Protein AF-A0A4Y7R8X6-F1 (afdb_monomer_lite)

Secondary structure (DSSP, 8-state):
-TTPPPP-SS-------GGGSPPHHHHIIIIIS-SS----TT---HHHHHH-

Foldseek 3Di:
DPPDDDDDPDDDPDPDDPVVDPDPVCCCVPPVDDPDDDQDPVNDDVVVVVVD

InterPro domains:
  IPR010255 Haem peroxidase superfamily [SSF48113] (1-52)
  IPR037120 Haem peroxidase domain superfamily, animal type [G3DSA:1.10.640.10] (1-52)

Radius of gyration: 17.63 Å; chains: 1; bounding box: 32×25×38 Å

Organism: Coprinellus micaceus (NCBI:txid71717)

Sequence (52 aa):
RAGRPYARSVPSKHCLPKAALPDPGLVFDTLLLREKFEEHPGGISSLFFAFA

pLDDT: mean 90.52, std 4.98, range [75.31, 96.44]

Structure (mmCIF, N/CA/C/O backbone):
data_AF-A0A4Y7R8X6-F1
#
_entry.id   AF-A0A4Y7R8X6-F1
#
loop_
_atom_site.group_PDB
_atom_site.id
_atom_site.type_symbol
_atom_site.label_atom_id
_atom_site.label_alt_id
_atom_site.label_comp_id
_atom_site.label_asym_id
_atom_site.label_entity_id
_atom_site.label_seq_id
_atom_site.pdbx_PDB_ins_code
_atom_site.Cartn_x
_atom_site.Cartn_y
_atom_site.Cartn_z
_atom_site.occupancy
_atom_site.B_iso_or_equiv
_atom_site.auth_seq_id
_atom_site.auth_comp_id
_atom_site.auth_asym_id
_atom_site.auth_atom_id
_atom_site.pdbx_PDB_model_num
ATOM 1 N N . ARG A 1 1 ? -10.790 10.769 -21.894 1.00 75.31 1 ARG A N 1
ATOM 2 C CA . ARG A 1 1 ? -11.413 9.764 -22.795 1.00 75.31 1 ARG A CA 1
ATOM 3 C C . ARG A 1 1 ? -11.001 8.387 -22.303 1.00 75.31 1 ARG A C 1
ATOM 5 O O . ARG A 1 1 ? -9.808 8.196 -22.094 1.00 75.31 1 ARG A O 1
ATOM 12 N N . ALA A 1 2 ? -11.955 7.484 -22.083 1.00 89.81 2 ALA A N 1
ATOM 13 C CA . ALA A 1 2 ? -11.664 6.105 -21.696 1.00 89.81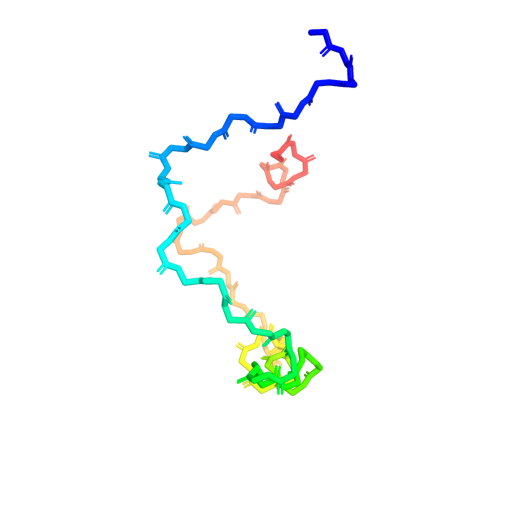 2 ALA A CA 1
ATOM 14 C C . ALA A 1 2 ? -10.806 5.389 -22.762 1.00 89.81 2 ALA A C 1
ATOM 16 O O . ALA A 1 2 ? -10.791 5.806 -23.924 1.00 89.81 2 ALA A O 1
ATOM 17 N N . GLY A 1 3 ? -10.081 4.342 -22.358 1.00 91.31 3 GLY A N 1
ATOM 18 C CA . GLY A 1 3 ? -9.275 3.510 -23.263 1.00 91.31 3 GLY A CA 1
ATOM 19 C C . GLY A 1 3 ? -7.917 4.095 -23.669 1.00 91.31 3 GLY A C 1
ATOM 20 O O . GLY A 1 3 ? -7.321 3.636 -24.638 1.00 91.31 3 GLY A O 1
ATOM 21 N N . ARG A 1 4 ? -7.419 5.117 -22.965 1.00 94.12 4 ARG A N 1
ATOM 22 C CA . ARG A 1 4 ? -6.056 5.641 -23.147 1.00 94.12 4 ARG A CA 1
ATOM 23 C C . ARG A 1 4 ? -5.140 5.154 -22.019 1.00 94.12 4 ARG A C 1
ATOM 25 O O . ARG A 1 4 ? -5.638 4.961 -20.911 1.00 94.12 4 ARG A O 1
ATOM 32 N N . PRO A 1 5 ? -3.831 4.966 -22.273 1.00 91.50 5 PRO A N 1
ATOM 33 C CA . PRO A 1 5 ? -2.890 4.578 -21.228 1.00 91.50 5 PRO A CA 1
ATOM 34 C C . PRO A 1 5 ? -2.796 5.660 -20.145 1.00 91.50 5 PRO A C 1
ATOM 36 O O . PRO A 1 5 ? -2.911 6.853 -20.436 1.00 91.50 5 PRO A O 1
ATOM 39 N N . TYR A 1 6 ? -2.551 5.238 -18.904 1.00 92.56 6 TYR A N 1
ATOM 40 C CA . TYR A 1 6 ? -2.294 6.156 -17.798 1.00 92.56 6 TYR A CA 1
ATOM 41 C C . TYR A 1 6 ? -0.980 6.914 -18.015 1.00 92.56 6 TYR A C 1
ATOM 43 O O . TYR A 1 6 ? 0.028 6.342 -18.441 1.00 92.56 6 TYR A O 1
ATOM 51 N N . ALA A 1 7 ? -0.992 8.213 -17.714 1.00 92.31 7 ALA A N 1
ATOM 52 C CA . ALA A 1 7 ? 0.220 9.020 -17.715 1.00 92.31 7 ALA A CA 1
ATOM 53 C C . ALA A 1 7 ? 1.170 8.546 -16.601 1.00 92.31 7 ALA A C 1
ATOM 55 O O . ALA A 1 7 ? 0.725 8.168 -15.518 1.00 92.31 7 ALA A O 1
ATOM 56 N N . ARG A 1 8 ? 2.482 8.570 -16.860 1.00 90.44 8 ARG A N 1
ATOM 57 C CA . ARG A 1 8 ? 3.514 8.213 -15.877 1.00 90.44 8 ARG A CA 1
ATOM 58 C C . ARG A 1 8 ? 4.266 9.461 -15.441 1.00 90.44 8 ARG A C 1
ATOM 60 O O . ARG A 1 8 ? 4.843 10.136 -16.287 1.00 90.44 8 ARG A O 1
ATOM 67 N N . SER A 1 9 ? 4.319 9.715 -14.135 1.00 95.06 9 SER A N 1
ATOM 68 C CA . SER A 1 9 ? 5.129 10.806 -13.573 1.00 95.06 9 SER A CA 1
ATOM 69 C C . SER A 1 9 ? 6.629 10.489 -13.567 1.00 95.06 9 SER A C 1
ATOM 71 O O . SER A 1 9 ? 7.448 11.400 -13.528 1.00 95.06 9 SER A O 1
ATOM 73 N N . VAL A 1 10 ? 7.004 9.203 -13.614 1.00 90.81 10 VAL A N 1
ATOM 74 C CA . VAL A 1 10 ? 8.400 8.735 -13.560 1.00 90.81 10 VAL A CA 1
ATOM 75 C C . VAL A 1 10 ? 8.670 7.738 -14.700 1.00 90.81 10 VAL A C 1
ATOM 77 O O . VAL A 1 10 ? 7.828 6.870 -14.961 1.00 90.81 10 VAL A O 1
ATOM 80 N N . PRO A 1 11 ? 9.826 7.819 -15.393 1.00 89.56 11 PRO A N 1
ATOM 81 C CA . PRO A 1 11 ? 10.207 6.842 -16.413 1.00 89.56 11 PRO A CA 1
ATOM 82 C C . PRO A 1 11 ? 10.542 5.472 -15.798 1.00 89.56 11 PRO A C 1
ATOM 84 O O . PRO A 1 11 ? 11.082 5.381 -14.697 1.00 89.56 11 PRO A O 1
ATOM 87 N N . SER A 1 12 ? 10.280 4.387 -16.532 1.00 85.81 12 SER A N 1
ATOM 88 C CA . SER A 1 12 ? 10.653 3.027 -16.108 1.00 85.81 12 SER A CA 1
ATOM 89 C C . SER A 1 12 ? 12.170 2.844 -16.172 1.00 85.81 12 SER A C 1
ATOM 91 O O . SER A 1 12 ? 12.729 2.777 -17.262 1.00 85.81 12 SER A O 1
ATOM 93 N N . LYS A 1 13 ? 12.828 2.755 -15.011 1.00 82.75 13 LYS A N 1
ATOM 94 C CA . LYS A 1 13 ? 14.288 2.564 -14.900 1.00 82.75 13 LYS A CA 1
ATOM 95 C C . LYS A 1 13 ? 14.722 1.102 -14.737 1.00 82.75 13 LYS A C 1
ATOM 97 O O . LYS A 1 13 ? 15.892 0.794 -14.922 1.00 82.75 13 LYS A O 1
ATOM 102 N N . HIS A 1 14 ? 13.805 0.213 -14.361 1.00 78.44 14 HIS A N 1
ATOM 103 C CA . HIS A 1 14 ? 14.090 -1.201 -14.120 1.00 78.44 14 HIS A CA 1
ATOM 104 C C . HIS A 1 14 ? 13.062 -2.070 -14.839 1.00 78.44 14 HIS A C 1
ATOM 106 O O . HIS A 1 14 ? 11.947 -2.270 -14.364 1.00 78.44 14 HIS A O 1
ATOM 112 N N . CYS A 1 15 ? 13.447 -2.575 -16.007 1.00 78.94 15 CYS A N 1
ATOM 113 C CA . CYS A 1 15 ? 12.666 -3.539 -16.777 1.00 78.94 15 CYS A CA 1
ATOM 114 C C . CYS A 1 15 ? 13.075 -4.965 -16.380 1.00 78.94 15 CYS A C 1
ATOM 116 O O . CYS A 1 15 ? 13.528 -5.736 -17.222 1.00 78.94 15 CYS A O 1
ATOM 118 N N . LEU A 1 16 ? 12.999 -5.293 -15.086 1.00 80.88 16 LEU A N 1
ATOM 119 C CA . LEU A 1 16 ? 13.319 -6.641 -14.618 1.00 80.88 16 LEU A CA 1
ATOM 120 C C . LEU A 1 16 ? 12.255 -7.645 -15.093 1.00 80.88 16 LEU A C 1
ATOM 122 O O . LEU A 1 16 ? 11.066 -7.306 -15.134 1.00 80.88 16 LEU A O 1
ATOM 126 N N . PRO A 1 17 ? 12.646 -8.891 -15.415 1.00 85.50 17 PRO A N 1
ATOM 127 C CA . PRO A 1 17 ? 11.683 -9.959 -15.632 1.00 85.50 17 PRO A CA 1
ATOM 128 C C . PRO A 1 17 ? 10.911 -10.219 -14.334 1.00 85.50 17 PRO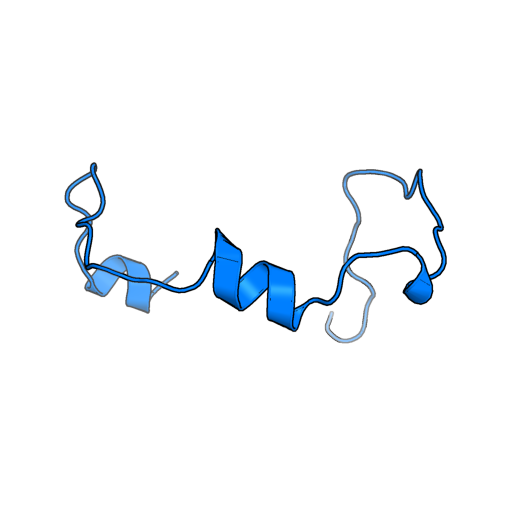 A C 1
ATOM 130 O O . PRO A 1 17 ? 11.496 -10.249 -13.254 1.00 85.50 17 PRO A O 1
ATOM 133 N N . LYS A 1 18 ? 9.597 -10.456 -14.431 1.00 80.88 18 LYS A N 1
ATOM 134 C CA . LYS A 1 18 ? 8.736 -10.691 -13.255 1.00 80.88 18 LYS A CA 1
ATOM 135 C C . LYS A 1 18 ? 9.219 -11.847 -12.371 1.00 80.88 18 LYS A C 1
ATOM 137 O O . LYS A 1 18 ? 9.030 -11.794 -11.169 1.00 80.88 18 LYS A O 1
ATOM 142 N N . ALA A 1 19 ? 9.876 -12.847 -12.962 1.00 86.44 19 ALA A N 1
ATOM 143 C CA . ALA A 1 19 ? 10.442 -13.991 -12.249 1.00 86.44 19 ALA A CA 1
ATOM 144 C C . ALA A 1 19 ? 11.609 -13.634 -11.308 1.00 86.44 19 ALA A C 1
ATOM 146 O O . ALA A 1 19 ? 11.958 -14.435 -10.452 1.00 86.44 19 ALA A O 1
ATOM 147 N N . ALA A 1 20 ? 12.223 -12.457 -11.468 1.00 89.50 20 ALA A N 1
ATOM 148 C CA . ALA A 1 20 ? 13.267 -11.976 -10.565 1.00 89.50 20 ALA A CA 1
ATOM 149 C C . ALA A 1 20 ? 12.703 -11.265 -9.319 1.00 89.50 20 ALA A C 1
ATOM 151 O O . ALA A 1 20 ? 13.473 -10.877 -8.443 1.00 89.50 20 ALA A O 1
ATOM 152 N N . LEU A 1 21 ? 11.385 -11.050 -9.252 1.00 91.19 21 LEU A N 1
ATOM 153 C CA . LEU A 1 21 ? 10.718 -10.459 -8.095 1.00 91.19 21 LEU A CA 1
ATOM 154 C C . LEU A 1 21 ? 10.314 -11.557 -7.097 1.00 91.19 21 LEU A C 1
ATOM 156 O O . LEU A 1 21 ? 10.066 -12.690 -7.513 1.00 91.19 21 LEU A O 1
ATOM 160 N N . PRO A 1 22 ? 10.231 -11.236 -5.794 1.00 93.00 22 PRO A N 1
ATOM 161 C CA . PRO A 1 22 ? 9.694 -12.163 -4.806 1.00 93.00 22 PRO A CA 1
ATOM 162 C C . PRO A 1 22 ? 8.240 -12.522 -5.126 1.00 93.00 22 PRO A C 1
ATOM 164 O O . PRO A 1 22 ? 7.524 -11.763 -5.787 1.00 93.00 22 PRO A O 1
ATOM 167 N N . ASP A 1 23 ? 7.809 -13.678 -4.625 1.00 94.00 23 ASP A N 1
ATOM 168 C CA . ASP A 1 23 ? 6.432 -14.125 -4.789 1.00 94.00 23 ASP A CA 1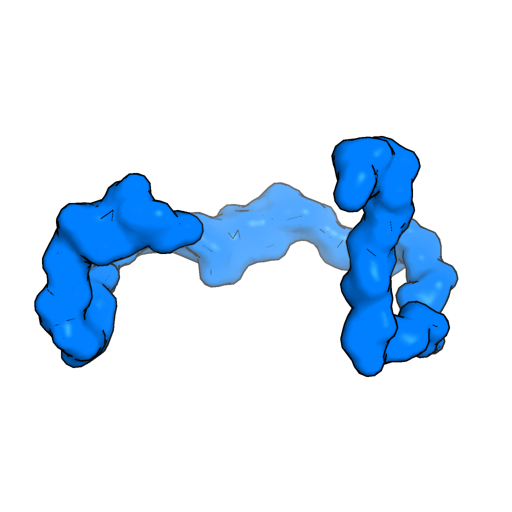
ATOM 169 C C . ASP A 1 23 ? 5.452 -13.095 -4.188 1.00 94.00 23 ASP A C 1
ATOM 171 O O . ASP A 1 23 ? 5.621 -12.680 -3.036 1.00 94.00 23 ASP A O 1
ATOM 175 N N . PRO A 1 24 ? 4.436 -12.645 -4.946 1.00 93.69 24 PRO A N 1
ATOM 176 C CA . PRO A 1 24 ? 3.495 -11.645 -4.459 1.00 93.69 24 PRO A CA 1
ATOM 177 C C . PRO A 1 24 ? 2.644 -12.145 -3.284 1.00 93.69 24 PRO A C 1
ATOM 179 O O . PRO A 1 24 ? 2.255 -11.325 -2.454 1.00 93.69 24 PRO A O 1
ATOM 182 N N . GLY A 1 25 ? 2.373 -13.454 -3.194 1.00 95.12 25 GLY A N 1
ATOM 183 C CA . GLY A 1 25 ? 1.673 -14.055 -2.057 1.00 95.12 25 GLY A CA 1
ATOM 184 C C . GLY A 1 25 ? 2.513 -13.953 -0.791 1.00 95.12 25 GLY A C 1
ATOM 185 O O . GLY A 1 25 ? 2.046 -13.421 0.211 1.00 95.12 25 GLY A O 1
ATOM 186 N N . LEU A 1 26 ? 3.796 -14.310 -0.880 1.00 95.69 26 LEU A N 1
ATOM 187 C CA . LEU A 1 26 ? 4.738 -14.154 0.228 1.00 95.69 26 LEU A CA 1
ATOM 188 C C . LEU A 1 26 ? 4.823 -12.699 0.716 1.00 95.69 26 LEU A C 1
ATOM 190 O O . LEU A 1 26 ? 4.799 -12.458 1.920 1.00 95.69 26 LEU A O 1
ATOM 194 N N . VAL A 1 27 ? 4.910 -11.721 -0.192 1.00 96.00 27 VAL A N 1
ATOM 195 C CA . VAL A 1 27 ? 4.949 -10.290 0.175 1.00 96.00 27 VAL A CA 1
ATOM 196 C C . VAL A 1 27 ? 3.671 -9.869 0.899 1.00 96.00 27 VAL A C 1
ATOM 198 O O . VAL A 1 27 ? 3.740 -9.142 1.890 1.00 96.00 27 VAL A O 1
ATOM 201 N N . PHE A 1 28 ? 2.510 -10.322 0.425 1.00 96.12 28 PHE A N 1
ATOM 202 C CA . PHE A 1 28 ? 1.240 -10.011 1.068 1.00 96.12 28 PHE A CA 1
ATOM 203 C C . PHE A 1 28 ? 1.158 -10.638 2.461 1.00 96.12 28 PHE A C 1
ATOM 205 O O . PHE A 1 28 ? 0.967 -9.911 3.433 1.00 96.12 28 PHE A O 1
ATOM 212 N N . ASP A 1 29 ? 1.386 -11.945 2.568 1.00 96.44 29 ASP A N 1
ATOM 213 C CA . ASP A 1 29 ? 1.227 -12.705 3.809 1.00 96.44 29 ASP A CA 1
ATOM 214 C C . ASP A 1 29 ? 2.200 -12.257 4.904 1.00 96.44 29 ASP A C 1
ATOM 216 O O . ASP A 1 29 ? 1.852 -12.274 6.082 1.00 96.44 29 ASP A O 1
ATOM 220 N N . THR A 1 30 ? 3.411 -11.837 4.527 1.00 95.94 30 THR A N 1
ATOM 221 C CA . THR A 1 30 ? 4.449 -11.458 5.498 1.00 95.94 30 THR A CA 1
ATOM 222 C C . THR A 1 30 ? 4.445 -9.981 5.878 1.00 95.94 30 THR A C 1
ATOM 224 O O . THR A 1 30 ? 4.863 -9.660 6.987 1.00 95.94 30 THR A O 1
ATOM 227 N N . LEU A 1 31 ? 4.024 -9.076 4.984 1.00 95.38 31 LEU A N 1
ATOM 228 C CA . LEU A 1 31 ? 4.161 -7.627 5.205 1.00 95.38 31 LEU A CA 1
ATOM 229 C C . LEU A 1 31 ? 2.835 -6.868 5.248 1.00 95.38 31 LEU A C 1
ATOM 231 O O . LEU A 1 31 ? 2.757 -5.836 5.910 1.00 95.38 31 LEU A O 1
ATOM 235 N N . LEU A 1 32 ? 1.828 -7.308 4.493 1.00 96.06 32 LEU A N 1
ATOM 236 C CA . LEU A 1 32 ? 0.595 -6.539 4.273 1.00 96.06 32 LEU A CA 1
ATOM 237 C C . LEU A 1 32 ? -0.626 -7.171 4.941 1.00 96.06 32 LEU A C 1
ATOM 239 O O . LEU A 1 32 ? -1.633 -6.488 5.145 1.00 96.06 32 LEU A O 1
ATOM 243 N N . LEU A 1 33 ? -0.550 -8.461 5.268 1.00 95.25 33 LEU A N 1
ATOM 244 C CA . LEU A 1 33 ? -1.598 -9.167 5.975 1.00 95.25 33 LEU A CA 1
ATOM 245 C C . LEU A 1 33 ? -1.797 -8.533 7.348 1.00 95.25 33 LEU A C 1
ATOM 247 O O . LEU A 1 33 ? -0.878 -8.359 8.144 1.00 95.25 33 LEU A O 1
ATOM 251 N N . ARG A 1 34 ? -3.047 -8.181 7.625 1.00 94.31 34 ARG A N 1
ATOM 252 C CA . ARG A 1 34 ? -3.413 -7.518 8.863 1.00 94.31 34 ARG A CA 1
ATOM 253 C C . ARG A 1 34 ? -3.537 -8.529 9.998 1.00 94.31 34 ARG A C 1
ATOM 255 O O . ARG A 1 34 ? -4.474 -9.321 10.014 1.00 94.31 34 ARG A O 1
ATOM 262 N N . GLU A 1 35 ? -2.666 -8.416 10.994 1.00 94.88 35 GLU A N 1
ATOM 263 C CA . GLU A 1 35 ? -2.755 -9.221 12.219 1.00 94.88 35 GLU A CA 1
ATOM 264 C C . GLU A 1 35 ? -3.740 -8.636 13.243 1.00 94.88 35 GLU A C 1
ATOM 266 O O . GLU A 1 35 ? -4.456 -9.368 13.926 1.00 94.88 35 GLU A O 1
ATOM 271 N N . LYS A 1 36 ? -3.784 -7.303 13.369 1.00 95.12 36 LYS A N 1
ATOM 272 C CA . LYS A 1 36 ? -4.600 -6.581 14.360 1.00 95.12 36 LYS A CA 1
ATOM 273 C C . LYS A 1 36 ? -5.217 -5.330 13.752 1.00 95.12 36 LYS A C 1
ATOM 275 O O . LYS A 1 36 ? -4.761 -4.827 12.731 1.00 95.12 36 LYS A O 1
ATOM 280 N N . PHE A 1 37 ? -6.306 -4.846 14.345 1.00 93.06 37 PHE A N 1
ATOM 281 C CA . PHE A 1 37 ? -6.830 -3.534 13.978 1.00 93.06 37 PHE A CA 1
ATOM 282 C C . PHE A 1 37 ? -5.996 -2.437 14.618 1.00 93.06 37 PHE A C 1
ATOM 284 O O . PHE A 1 37 ? -5.852 -2.425 15.836 1.00 93.06 37 PHE A O 1
ATOM 291 N N . GLU A 1 38 ? -5.531 -1.502 13.800 1.00 92.19 38 GLU A N 1
ATOM 292 C CA . GLU A 1 38 ? -5.001 -0.228 14.262 1.00 92.19 38 GLU A CA 1
ATOM 293 C C . GLU A 1 38 ? -5.878 0.888 13.700 1.00 92.19 38 GLU A C 1
ATOM 295 O O . GLU A 1 38 ? -6.161 0.935 12.499 1.00 92.19 38 GLU A O 1
ATOM 300 N N . GLU A 1 39 ? -6.361 1.754 14.588 1.00 91.75 39 GLU A N 1
ATOM 301 C CA . GLU A 1 39 ? -7.137 2.922 14.193 1.00 91.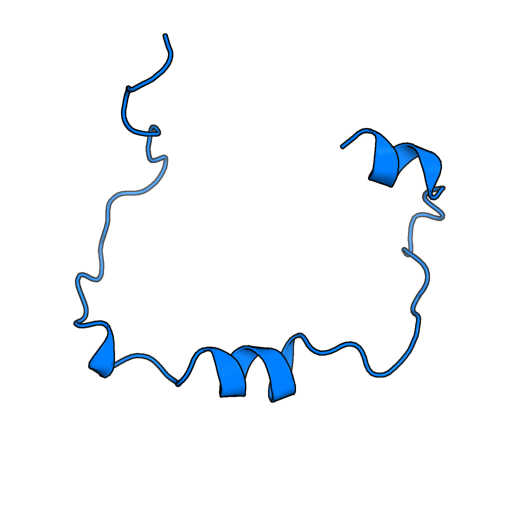75 39 GLU A CA 1
ATOM 302 C C . GLU A 1 39 ? -6.238 3.934 13.481 1.00 91.75 39 GLU A C 1
ATOM 304 O O . GLU A 1 39 ? -5.064 4.104 13.814 1.00 91.75 39 GLU A O 1
ATOM 309 N N . HIS A 1 40 ? -6.793 4.631 12.487 1.00 90.06 40 HIS A N 1
ATOM 310 C CA . HIS A 1 40 ? -6.035 5.644 11.768 1.00 90.06 40 HIS A CA 1
ATOM 311 C C . HIS A 1 40 ? -5.619 6.770 12.737 1.00 90.06 40 HIS A C 1
ATOM 313 O O . HIS A 1 40 ? -6.493 7.357 13.381 1.00 90.06 40 HIS A O 1
ATOM 319 N N . PRO A 1 41 ? -4.330 7.161 12.796 1.00 92.62 41 PRO A N 1
ATOM 320 C CA . PRO A 1 41 ? -3.810 8.083 13.815 1.00 92.62 41 PRO A CA 1
ATOM 321 C C . PRO A 1 41 ? -4.456 9.477 13.781 1.00 92.62 41 PRO A C 1
ATOM 323 O O . PRO A 1 41 ? -4.485 10.180 14.783 1.00 92.62 41 PRO A O 1
ATOM 326 N N . GLY A 1 42 ? -5.004 9.877 12.631 1.00 90.44 42 GLY A N 1
ATOM 327 C CA . GLY A 1 42 ? -5.768 11.119 12.467 1.00 90.44 42 GLY A CA 1
ATOM 328 C C . GLY A 1 42 ? -7.243 11.059 12.893 1.00 90.44 42 GLY A C 1
ATOM 329 O O . GLY A 1 42 ? -7.968 12.003 12.596 1.00 90.44 42 GLY A O 1
ATOM 330 N N . GLY A 1 43 ? -7.718 9.961 13.496 1.00 86.62 43 GLY A N 1
ATOM 331 C CA . GLY A 1 43 ? -9.114 9.825 13.945 1.00 86.62 43 GLY A CA 1
ATOM 332 C C . GLY A 1 43 ? -10.141 9.881 12.807 1.00 86.62 43 GLY A C 1
ATOM 333 O O . GLY A 1 43 ? -11.250 10.384 12.979 1.00 86.62 43 GLY A O 1
ATOM 334 N N . ILE A 1 44 ? -9.757 9.422 11.613 1.00 90.81 44 ILE A N 1
ATOM 335 C CA . ILE A 1 44 ? -10.584 9.530 10.409 1.00 90.81 44 ILE A CA 1
ATOM 336 C C . ILE A 1 44 ? -11.740 8.528 10.486 1.00 90.81 44 ILE A C 1
ATOM 338 O O . ILE A 1 44 ? -11.532 7.337 10.709 1.00 90.81 44 ILE A O 1
ATOM 342 N N . SER A 1 45 ? -12.964 9.013 10.264 1.00 88.69 45 SER A N 1
ATOM 343 C CA . SER A 1 45 ? -14.167 8.173 10.263 1.00 88.69 45 SER A CA 1
ATOM 344 C C . SER A 1 45 ? -14.225 7.218 9.062 1.00 88.69 45 SER A C 1
ATOM 346 O O . SER A 1 45 ? -13.731 7.526 7.975 1.00 88.69 45 SER A O 1
ATOM 348 N N . SER A 1 46 ? -14.916 6.087 9.221 1.00 87.19 46 SER A N 1
ATOM 349 C CA . SER A 1 46 ? -15.149 5.105 8.149 1.00 87.19 46 SER A CA 1
ATOM 350 C C . SER A 1 46 ? -15.868 5.686 6.925 1.00 87.19 46 SER A C 1
ATOM 352 O O . SER A 1 46 ? -15.652 5.216 5.811 1.00 87.19 46 SER A O 1
ATOM 354 N N . LEU A 1 47 ? -16.676 6.737 7.107 1.00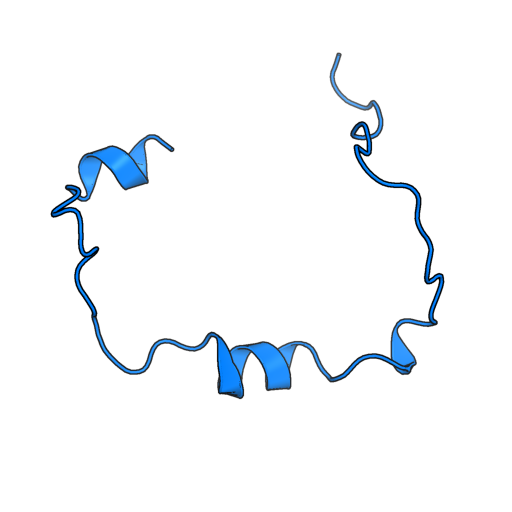 91.88 47 LEU A N 1
ATOM 355 C CA . LEU A 1 47 ? -17.396 7.402 6.019 1.00 91.88 47 LEU A CA 1
ATOM 356 C C . LEU A 1 47 ? -16.447 8.054 5.004 1.00 91.88 47 LEU A C 1
ATOM 358 O O . LEU A 1 47 ? -16.735 8.052 3.812 1.00 91.88 47 LEU A O 1
ATOM 362 N N . PHE A 1 48 ? -15.301 8.569 5.459 1.00 91.44 48 PHE A N 1
ATOM 363 C CA . PHE A 1 48 ? -14.291 9.132 4.561 1.00 91.44 48 PHE A CA 1
ATOM 364 C C . PHE A 1 48 ? -13.671 8.049 3.667 1.00 91.44 48 PHE A C 1
ATOM 366 O O . PHE A 1 48 ? -13.544 8.247 2.462 1.00 91.44 48 PHE A O 1
ATOM 373 N N . PHE A 1 49 ? -13.368 6.875 4.231 1.00 88.44 49 PHE A N 1
ATOM 374 C CA . PHE A 1 49 ? -12.848 5.732 3.472 1.00 88.44 49 PHE A CA 1
ATOM 375 C C . PHE A 1 49 ? -13.870 5.125 2.505 1.00 88.44 49 PHE A C 1
ATOM 377 O O . PHE A 1 49 ? -13.476 4.504 1.530 1.00 88.44 49 PHE A O 1
ATOM 384 N N . ALA A 1 50 ? -15.171 5.291 2.756 1.00 92.75 50 ALA A N 1
ATOM 385 C CA . ALA A 1 50 ? -16.209 4.838 1.830 1.00 92.75 50 ALA A CA 1
ATOM 386 C C . ALA A 1 50 ? -16.341 5.735 0.585 1.00 92.75 50 ALA A C 1
ATOM 388 O O . ALA A 1 50 ? -16.909 5.307 -0.418 1.00 92.75 50 ALA A O 1
ATOM 389 N N . PHE A 1 51 ? -15.868 6.981 0.663 1.00 93.44 51 PHE A N 1
ATOM 390 C CA . PHE A 1 51 ? -15.953 7.954 -0.425 1.00 93.44 51 PHE A CA 1
ATOM 391 C C . PHE A 1 51 ? -14.687 8.017 -1.294 1.00 93.44 51 PHE A C 1
ATOM 393 O O . PHE A 1 51 ? -14.797 8.295 -2.488 1.00 93.44 51 PHE A O 1
ATOM 400 N N . ALA A 1 52 ? -13.512 7.815 -0.690 1.00 85.50 52 ALA A N 1
ATOM 401 C CA . ALA A 1 52 ? -12.205 7.870 -1.352 1.00 85.50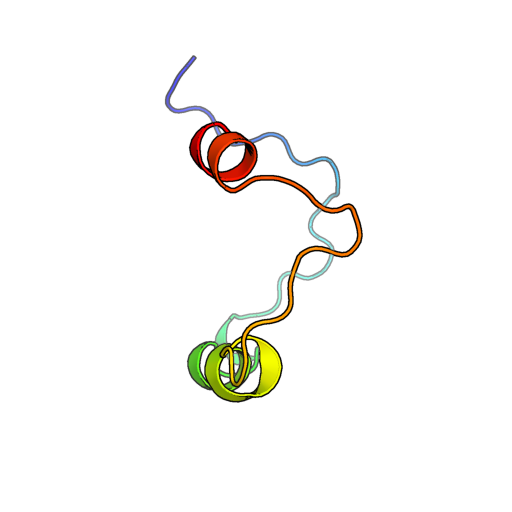 52 ALA A CA 1
ATOM 402 C C . ALA A 1 52 ? -11.940 6.651 -2.251 1.00 85.50 52 ALA A C 1
ATOM 404 O O . ALA A 1 52 ? -11.353 6.858 -3.339 1.00 85.50 52 ALA A O 1
#